Protein AF-A0A950EW42-F1 (afdb_monomer)

Secondary structure (DSSP, 8-state):
-HHHHHH-HHHHHHHHHH-S------S-HHHHHHHHHHTTTS-HHHHHHHHHHHHHHH-SS--HHHHHHHHHHHHH-

Mean predicted aligned error: 3.44 Å

Structure (mmCIF, N/CA/C/O backbone):
data_AF-A0A950EW42-F1
#
_entry.id   AF-A0A950EW42-F1
#
loop_
_atom_site.group_PDB
_atom_site.id
_atom_site.type_symbol
_atom_site.label_atom_id
_atom_site.label_alt_id
_atom_site.label_comp_id
_atom_site.label_asym_id
_atom_site.label_entity_id
_atom_site.label_seq_id
_atom_site.pdbx_PDB_ins_code
_atom_site.Cartn_x
_atom_site.Cartn_y
_atom_site.Cartn_z
_atom_site.occupancy
_atom_site.B_iso_or_equiv
_atom_site.auth_seq_id
_atom_site.auth_comp_id
_atom_site.auth_asym_id
_atom_site.auth_atom_id
_atom_site.pdbx_PDB_model_num
ATOM 1 N N . MET A 1 1 ? 8.950 5.177 -21.099 1.00 89.19 1 MET A N 1
ATOM 2 C CA . MET A 1 1 ? 9.924 4.134 -21.511 1.00 89.19 1 MET A CA 1
ATOM 3 C C . MET A 1 1 ? 10.995 4.617 -22.491 1.00 89.19 1 MET A C 1
ATOM 5 O O . MET A 1 1 ? 12.156 4.323 -22.247 1.00 89.19 1 MET A O 1
ATOM 9 N N . ARG A 1 2 ? 10.670 5.375 -23.558 1.00 92.62 2 ARG A N 1
ATOM 10 C CA . ARG A 1 2 ? 11.664 5.822 -24.569 1.00 92.62 2 ARG A CA 1
ATOM 11 C C . ARG A 1 2 ? 12.904 6.512 -23.986 1.00 92.62 2 ARG A C 1
ATOM 13 O O . ARG A 1 2 ? 14.016 6.175 -24.374 1.00 92.62 2 ARG A O 1
ATOM 20 N N . HIS A 1 3 ? 12.709 7.446 -23.051 1.00 96.31 3 HIS A N 1
ATOM 21 C CA . HIS A 1 3 ? 13.813 8.160 -22.405 1.00 96.31 3 HIS A CA 1
ATOM 22 C C . HIS A 1 3 ? 14.774 7.198 -21.685 1.00 96.31 3 HIS A C 1
ATOM 24 O O . HIS A 1 3 ? 15.957 7.204 -21.998 1.00 96.31 3 HIS A O 1
ATOM 30 N N . LEU A 1 4 ? 14.249 6.322 -20.816 1.00 96.00 4 LEU A N 1
ATOM 31 C CA . LEU A 1 4 ? 15.035 5.350 -20.041 1.00 96.00 4 LEU A CA 1
ATOM 32 C C . LEU A 1 4 ? 15.850 4.412 -20.939 1.00 96.00 4 LEU A C 1
ATOM 34 O O . LEU A 1 4 ? 17.051 4.277 -20.752 1.00 96.00 4 LEU A O 1
ATOM 38 N N . CYS A 1 5 ? 15.223 3.835 -21.970 1.00 95.69 5 CYS A N 1
ATOM 39 C CA . CYS A 1 5 ? 15.935 2.970 -22.911 1.00 95.69 5 CYS A CA 1
ATOM 40 C C . CYS A 1 5 ? 17.073 3.707 -23.627 1.00 95.69 5 CYS A C 1
ATOM 42 O O . CYS A 1 5 ? 18.092 3.092 -23.924 1.00 95.69 5 CYS A O 1
ATOM 44 N N . ARG A 1 6 ? 16.895 4.998 -23.943 1.00 97.25 6 ARG A N 1
ATOM 45 C CA . ARG A 1 6 ? 17.899 5.807 -24.645 1.00 97.25 6 ARG A CA 1
ATOM 46 C C . ARG A 1 6 ? 19.119 6.096 -23.771 1.00 97.25 6 ARG A C 1
ATOM 48 O O . ARG A 1 6 ? 20.221 6.012 -24.295 1.00 97.25 6 ARG A O 1
ATOM 55 N N . VAL A 1 7 ? 18.915 6.442 -22.500 1.00 98.12 7 VAL A N 1
ATOM 56 C CA . VAL A 1 7 ? 19.992 6.901 -21.604 1.00 98.12 7 VAL A CA 1
ATOM 57 C C . VAL A 1 7 ? 20.735 5.766 -20.896 1.00 98.12 7 VAL A C 1
ATOM 59 O O . VAL A 1 7 ? 21.860 5.983 -20.470 1.00 98.12 7 VAL A O 1
ATOM 62 N N . ASP A 1 8 ? 20.146 4.566 -20.803 1.00 98.00 8 ASP A N 1
ATOM 63 C CA . ASP A 1 8 ? 20.746 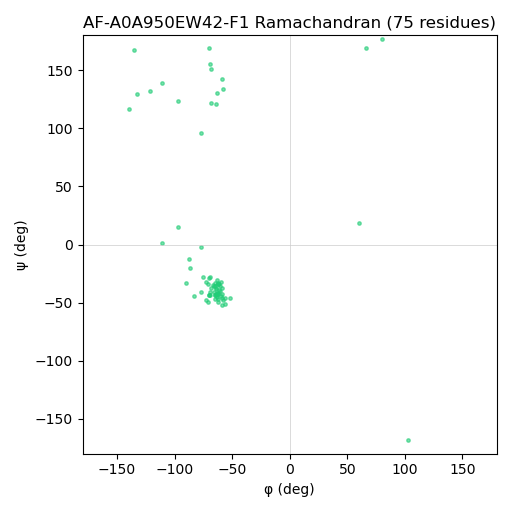3.433 -20.090 1.00 98.00 8 ASP A CA 1
ATOM 64 C C . ASP A 1 8 ? 20.533 2.092 -20.845 1.00 98.00 8 ASP A C 1
ATOM 66 O O . ASP A 1 8 ? 19.389 1.641 -21.032 1.00 98.00 8 ASP A O 1
ATOM 70 N N . PRO A 1 9 ? 21.613 1.424 -21.306 1.00 97.12 9 PRO A N 1
ATOM 71 C CA . PRO A 1 9 ? 21.526 0.143 -22.006 1.00 97.12 9 PRO A CA 1
ATOM 72 C C . PRO A 1 9 ? 21.109 -1.032 -21.104 1.00 97.12 9 PRO A C 1
ATOM 74 O O . PRO A 1 9 ? 20.450 -1.954 -21.595 1.00 97.12 9 PRO A O 1
ATOM 77 N N . HIS A 1 10 ? 21.416 -1.004 -19.805 1.00 97.75 10 HIS A N 1
ATOM 78 C CA . HIS A 1 10 ? 20.970 -2.022 -18.852 1.00 97.75 10 HIS A CA 1
ATOM 79 C C . HIS A 1 10 ? 19.462 -1.911 -18.609 1.00 97.75 10 HIS A C 1
ATOM 81 O O . HIS A 1 10 ? 18.754 -2.920 -18.690 1.00 97.75 10 HIS A O 1
ATOM 87 N N . LEU A 1 11 ? 18.931 -0.694 -18.433 1.00 96.50 11 LEU A N 1
ATOM 88 C CA . LEU A 1 11 ? 17.479 -0.483 -18.360 1.00 96.50 11 LEU A CA 1
ATOM 89 C C . LEU A 1 11 ? 16.781 -0.904 -19.656 1.00 96.50 11 LEU A C 1
ATOM 91 O O . LEU A 1 11 ? 15.719 -1.523 -19.607 1.00 96.50 11 LEU A O 1
ATOM 95 N N . ARG A 1 12 ? 17.377 -0.641 -20.826 1.00 97.00 12 ARG A N 1
ATOM 96 C CA . ARG A 1 12 ? 16.841 -1.116 -22.112 1.00 97.00 12 ARG A CA 1
ATOM 97 C C . ARG A 1 12 ? 16.732 -2.640 -22.161 1.00 97.00 12 ARG A C 1
ATOM 99 O O . ARG A 1 12 ? 15.705 -3.151 -22.609 1.00 97.00 12 ARG A O 1
ATOM 106 N N . ALA A 1 13 ? 17.772 -3.356 -21.734 1.00 97.38 13 ALA A N 1
ATOM 107 C CA . ALA A 1 13 ? 17.772 -4.817 -21.701 1.00 97.38 13 ALA A CA 1
ATOM 108 C C . ALA A 1 13 ? 16.699 -5.356 -20.739 1.00 97.38 13 ALA A C 1
ATOM 110 O O . ALA A 1 13 ? 15.936 -6.249 -21.111 1.00 97.38 13 ALA A O 1
ATOM 111 N N . LEU A 1 14 ? 16.572 -4.758 -19.549 1.00 96.62 14 LEU A N 1
ATOM 112 C CA . LEU A 1 14 ? 15.540 -5.117 -18.573 1.00 96.62 14 LEU A CA 1
ATOM 113 C C . LEU A 1 14 ? 14.126 -4.881 -19.109 1.00 96.62 14 LEU A C 1
ATOM 115 O O . LEU A 1 14 ? 13.295 -5.779 -19.029 1.00 96.62 14 LEU A O 1
ATOM 119 N N . ILE A 1 15 ? 13.857 -3.720 -19.710 1.00 96.19 15 ILE A N 1
ATOM 120 C CA . ILE A 1 15 ? 12.542 -3.388 -20.279 1.00 96.19 15 ILE A CA 1
ATOM 121 C C . ILE A 1 15 ? 12.191 -4.324 -21.442 1.00 96.19 15 ILE A C 1
ATOM 123 O O . ILE A 1 15 ? 11.043 -4.736 -21.558 1.00 96.19 15 ILE A O 1
ATOM 127 N N . LYS A 1 16 ? 13.160 -4.709 -22.286 1.00 96.00 16 LYS A N 1
ATOM 128 C CA . LYS A 1 16 ? 12.928 -5.708 -23.344 1.00 96.00 16 LYS A CA 1
ATOM 129 C C . LYS A 1 16 ? 12.584 -7.089 -22.781 1.00 96.00 16 LYS A C 1
ATOM 131 O O . LYS A 1 16 ? 11.763 -7.779 -23.370 1.00 96.00 16 LYS A O 1
ATOM 136 N N . ARG A 1 17 ? 13.211 -7.484 -21.668 1.00 97.50 17 ARG A N 1
ATOM 137 C CA . ARG A 1 17 ? 12.989 -8.790 -21.028 1.00 97.50 17 ARG A CA 1
ATOM 138 C C . ARG A 1 17 ? 11.683 -8.850 -20.232 1.00 97.50 17 ARG A C 1
ATOM 140 O O . ARG A 1 17 ? 11.022 -9.877 -20.253 1.00 97.50 17 ARG A O 1
ATOM 147 N N . ILE A 1 18 ? 11.346 -7.785 -19.505 1.00 96.44 18 ILE A N 1
ATOM 148 C CA . ILE A 1 18 ? 10.193 -7.733 -18.586 1.00 96.44 18 ILE A CA 1
ATOM 149 C C . ILE A 1 18 ? 8.926 -7.240 -19.301 1.00 96.44 18 ILE A C 1
ATOM 151 O O . ILE A 1 18 ? 7.828 -7.674 -18.971 1.00 96.44 18 ILE A O 1
ATOM 155 N N . GLY A 1 19 ? 9.069 -6.348 -20.284 1.00 94.00 19 GLY A N 1
ATOM 156 C CA . GLY A 1 19 ? 7.959 -5.724 -20.999 1.00 94.00 19 GLY A CA 1
ATOM 157 C C . GLY A 1 19 ? 7.662 -4.289 -20.551 1.00 94.00 19 GLY A C 1
ATOM 158 O O . GLY A 1 19 ? 8.450 -3.621 -19.875 1.00 94.00 19 GLY A O 1
ATOM 159 N N . SER A 1 20 ? 6.517 -3.771 -20.995 1.00 90.38 20 SER A N 1
ATOM 160 C CA . SER A 1 20 ? 6.078 -2.402 -20.709 1.00 90.38 20 SER A CA 1
ATOM 161 C C . SER A 1 20 ? 5.714 -2.190 -19.238 1.00 90.38 20 SER A C 1
ATOM 163 O O . SER A 1 20 ? 5.226 -3.089 -18.564 1.00 90.38 20 SER A O 1
ATOM 165 N N . CYS A 1 21 ? 5.884 -0.957 -18.757 1.00 93.19 21 CYS A N 1
ATOM 166 C CA . CYS A 1 21 ? 5.479 -0.569 -17.410 1.00 93.19 21 CYS A CA 1
ATOM 167 C C . CYS A 1 21 ? 3.947 -0.572 -17.291 1.00 93.19 21 CYS A C 1
ATOM 169 O O . CYS A 1 21 ? 3.285 0.152 -18.031 1.00 93.19 21 CYS A O 1
ATOM 171 N N . GLY A 1 22 ? 3.414 -1.360 -16.355 1.00 92.50 22 GLY A N 1
ATOM 172 C CA . GLY A 1 22 ? 1.979 -1.462 -16.062 1.00 92.50 22 GLY A CA 1
ATOM 173 C C . GLY A 1 22 ? 1.504 -0.602 -14.887 1.00 92.50 22 GLY A C 1
ATOM 174 O O . GLY A 1 22 ? 0.426 -0.850 -14.361 1.00 92.50 22 GLY A O 1
ATOM 175 N N . LEU A 1 23 ? 2.302 0.369 -14.422 1.00 93.38 23 LEU A N 1
ATOM 176 C CA . LEU A 1 23 ? 1.897 1.262 -13.331 1.00 93.38 23 LEU A CA 1
ATOM 177 C C . LEU A 1 23 ? 0.698 2.117 -13.758 1.00 93.38 23 LEU A C 1
ATOM 179 O O . LEU A 1 23 ? 0.790 2.903 -14.701 1.00 93.38 23 LEU A O 1
ATOM 183 N N . THR A 1 24 ? -0.403 2.002 -13.019 1.00 94.69 24 THR A N 1
ATOM 184 C CA . THR A 1 24 ? -1.620 2.795 -13.214 1.00 94.69 24 THR A CA 1
ATOM 185 C C . THR A 1 24 ? -1.828 3.766 -12.049 1.00 94.69 24 THR A C 1
ATOM 187 O O . THR A 1 24 ? -1.643 3.371 -10.892 1.00 94.69 24 THR A O 1
ATOM 190 N N . PRO A 1 25 ? -2.252 5.018 -12.302 1.00 93.06 25 PRO A N 1
ATOM 191 C CA . PRO A 1 25 ? -2.636 5.939 -11.237 1.00 93.06 25 PRO A CA 1
ATOM 192 C C . PRO A 1 25 ? -3.784 5.381 -10.391 1.00 93.06 25 PRO A C 1
ATOM 194 O O . PRO A 1 25 ? -4.716 4.775 -10.918 1.00 93.06 25 PRO A O 1
ATOM 197 N N . ARG A 1 26 ? -3.735 5.620 -9.078 1.00 93.69 26 ARG A N 1
ATOM 198 C CA . ARG A 1 26 ? -4.834 5.293 -8.161 1.00 93.69 26 ARG A CA 1
ATOM 199 C C . ARG A 1 26 ? -5.691 6.545 -7.933 1.00 93.69 26 ARG A C 1
ATOM 201 O O . ARG A 1 26 ? -5.129 7.562 -7.525 1.00 93.69 26 ARG A O 1
ATOM 208 N N . PRO A 1 27 ? -7.013 6.504 -8.194 1.00 94.00 27 PRO A N 1
ATOM 209 C CA . PRO A 1 27 ? -7.876 7.678 -8.049 1.00 94.00 27 PRO A CA 1
ATOM 210 C C . PRO A 1 27 ? -8.146 8.039 -6.580 1.00 94.00 27 PRO A C 1
ATOM 212 O O . PRO A 1 27 ? -8.263 9.218 -6.253 1.00 94.00 27 PRO A O 1
ATOM 215 N N . ASP A 1 28 ? -8.198 7.044 -5.688 1.00 95.69 28 ASP A N 1
ATOM 216 C CA . ASP A 1 28 ? -8.387 7.256 -4.252 1.00 95.69 28 ASP A CA 1
ATOM 217 C C . ASP A 1 28 ? -7.085 7.732 -3.593 1.00 95.69 28 ASP A C 1
ATOM 219 O O . ASP A 1 28 ? -6.204 6.941 -3.240 1.00 95.69 28 ASP A O 1
ATOM 223 N N . ARG A 1 29 ? -6.955 9.052 -3.440 1.00 96.12 29 ARG A N 1
ATOM 224 C CA . ARG A 1 29 ? -5.768 9.691 -2.858 1.00 96.12 29 ARG A CA 1
ATOM 225 C C . ARG A 1 29 ? -5.633 9.408 -1.364 1.00 96.12 29 ARG A C 1
ATOM 227 O O . ARG A 1 29 ? -4.519 9.163 -0.906 1.00 96.12 29 ARG A O 1
ATOM 234 N N . PHE A 1 30 ? -6.739 9.427 -0.618 1.00 97.44 30 PHE A N 1
ATOM 235 C CA . PHE A 1 30 ? -6.702 9.225 0.829 1.00 97.44 30 PHE A CA 1
ATOM 236 C C . PHE A 1 30 ? -6.417 7.764 1.170 1.00 97.44 30 PHE A C 1
ATOM 238 O O . PHE A 1 30 ? -5.485 7.489 1.922 1.00 97.44 30 PHE A O 1
ATOM 245 N N . GLY A 1 31 ? -7.118 6.817 0.542 1.00 97.19 31 GLY A N 1
ATOM 246 C CA . GLY A 1 31 ? -6.818 5.399 0.717 1.00 97.19 31 GLY A CA 1
ATOM 247 C C . GLY A 1 31 ? -5.407 5.040 0.248 1.00 97.19 31 GLY A C 1
ATOM 248 O O . GLY A 1 31 ? -4.729 4.241 0.894 1.00 97.19 31 GLY A O 1
ATOM 249 N N . THR A 1 32 ? -4.898 5.694 -0.806 1.00 97.12 32 THR A N 1
ATOM 250 C CA . THR A 1 32 ? -3.491 5.547 -1.217 1.00 97.12 32 THR A CA 1
ATOM 251 C C . THR A 1 32 ? -2.525 6.031 -0.136 1.00 97.12 32 THR A C 1
ATOM 253 O O . THR A 1 32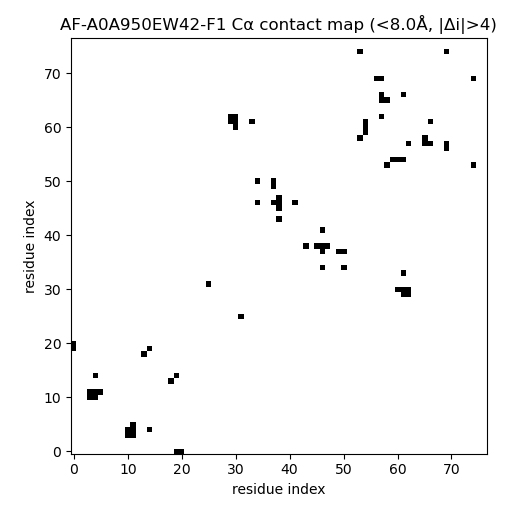 ? -1.531 5.349 0.116 1.00 97.12 32 THR A O 1
ATOM 256 N N . LEU A 1 33 ? -2.797 7.165 0.516 1.00 98.00 33 LEU A N 1
ATOM 257 C CA . LEU A 1 33 ? -1.981 7.661 1.626 1.00 98.00 33 LEU A CA 1
ATOM 258 C C . LEU A 1 33 ? -1.992 6.685 2.810 1.00 98.00 33 LEU A C 1
ATOM 260 O O . LEU A 1 33 ? -0.919 6.295 3.269 1.00 98.00 33 LEU A O 1
ATOM 264 N N . VAL A 1 34 ? -3.171 6.228 3.246 1.00 97.75 34 VAL A N 1
ATOM 265 C CA . VAL A 1 34 ? -3.308 5.242 4.335 1.00 97.75 34 VAL A CA 1
ATOM 266 C C . VAL A 1 34 ? -2.512 3.977 4.016 1.00 97.75 34 VAL A C 1
ATOM 268 O O . VAL A 1 34 ? -1.656 3.570 4.798 1.00 97.75 34 VAL A O 1
ATOM 271 N N . ASN A 1 35 ? -2.701 3.405 2.825 1.00 96.88 35 ASN A N 1
ATOM 272 C CA . ASN A 1 35 ? -1.969 2.213 2.405 1.00 96.88 35 ASN A CA 1
ATOM 273 C C . ASN A 1 35 ? -0.451 2.458 2.297 1.00 96.88 35 ASN A C 1
ATOM 275 O O . ASN A 1 35 ? 0.332 1.536 2.509 1.00 96.88 35 ASN A O 1
ATOM 279 N N . SER A 1 36 ? -0.017 3.678 1.962 1.00 97.81 36 SER A N 1
ATOM 280 C CA . SER A 1 36 ? 1.412 4.020 1.888 1.00 97.81 36 SER A CA 1
ATOM 281 C C . SER A 1 36 ? 2.058 4.088 3.268 1.00 97.81 36 SER A C 1
ATOM 283 O O . SER A 1 36 ? 3.219 3.718 3.388 1.00 97.81 36 SER A O 1
ATOM 285 N N . ILE A 1 37 ? 1.317 4.525 4.291 1.00 97.88 37 ILE A N 1
ATOM 286 C CA . ILE A 1 37 ? 1.758 4.512 5.694 1.00 97.88 37 ILE A CA 1
ATOM 287 C C . ILE A 1 37 ? 1.796 3.072 6.214 1.00 97.88 37 ILE A C 1
ATOM 289 O O . ILE A 1 37 ? 2.819 2.637 6.730 1.00 97.88 37 ILE A O 1
ATOM 293 N N . VAL A 1 38 ? 0.723 2.304 6.004 1.00 97.38 38 VAL A N 1
ATOM 294 C CA . VAL A 1 38 ? 0.635 0.899 6.441 1.00 97.38 38 VAL A CA 1
ATOM 295 C C . VAL A 1 38 ? 1.748 0.039 5.833 1.00 97.38 38 VAL A C 1
ATOM 297 O O . VAL A 1 38 ? 2.276 -0.835 6.507 1.00 97.38 38 VAL A O 1
ATOM 300 N N . ALA A 1 39 ? 2.128 0.277 4.575 1.00 98.25 39 ALA A N 1
ATOM 301 C CA . ALA A 1 39 ? 3.136 -0.523 3.878 1.00 98.25 39 ALA A CA 1
ATOM 302 C C . ALA A 1 39 ? 4.593 -0.218 4.268 1.00 98.25 39 ALA A C 1
ATOM 304 O O . ALA A 1 39 ? 5.508 -0.855 3.742 1.00 98.25 39 ALA A O 1
ATOM 305 N N . GLN A 1 40 ? 4.838 0.756 5.147 1.00 98.44 40 GLN A N 1
ATOM 306 C CA . GLN A 1 40 ? 6.198 1.110 5.543 1.00 98.44 40 GLN A CA 1
ATOM 307 C C . GLN A 1 40 ? 6.876 -0.064 6.258 1.00 98.44 40 GLN A C 1
ATOM 309 O O . GLN A 1 40 ? 6.324 -0.652 7.180 1.00 98.44 40 GLN A O 1
ATOM 314 N N . GLN A 1 41 ? 8.097 -0.389 5.822 1.00 98.00 41 GLN A N 1
ATOM 315 C CA . GLN A 1 41 ? 8.981 -1.387 6.444 1.00 98.00 41 GLN A CA 1
ATOM 316 C C . GLN A 1 41 ? 8.424 -2.824 6.521 1.00 98.00 41 GLN A C 1
ATOM 318 O O . GLN A 1 41 ? 8.958 -3.646 7.263 1.00 98.00 41 GLN A O 1
ATOM 323 N N . ILE A 1 42 ? 7.404 -3.164 5.724 1.00 97.81 42 ILE A N 1
ATOM 324 C CA . ILE A 1 42 ? 6.810 -4.508 5.684 1.00 97.81 42 ILE A CA 1
ATOM 325 C C . ILE A 1 42 ? 6.573 -4.994 4.248 1.00 97.81 42 ILE A C 1
ATOM 327 O O . ILE A 1 42 ? 6.647 -4.233 3.284 1.00 97.81 42 ILE A O 1
ATOM 331 N N . SER A 1 43 ? 6.292 -6.290 4.086 1.00 98.31 43 SER A N 1
ATOM 332 C CA . SER A 1 43 ? 5.981 -6.862 2.772 1.00 98.31 43 SER A CA 1
ATOM 333 C C . SER A 1 43 ? 4.628 -6.372 2.243 1.00 98.31 43 SER A C 1
ATOM 335 O O . SER A 1 43 ? 3.717 -6.047 3.008 1.00 98.31 43 SER A O 1
ATOM 337 N N . SER A 1 44 ? 4.447 -6.393 0.918 1.00 97.06 44 SER A N 1
ATOM 338 C CA . SER A 1 44 ? 3.165 -6.023 0.297 1.00 97.06 44 SER A CA 1
ATOM 339 C C . SER A 1 44 ? 2.006 -6.909 0.763 1.00 97.06 44 SER A C 1
ATOM 341 O O . SER A 1 44 ? 0.883 -6.428 0.890 1.00 97.06 44 SER A O 1
ATOM 343 N N . GLN A 1 45 ? 2.273 -8.185 1.055 1.00 98.25 45 GLN A N 1
ATOM 344 C CA . GLN A 1 45 ? 1.269 -9.113 1.576 1.00 98.25 45 GLN A CA 1
ATOM 345 C C . GLN A 1 45 ? 0.858 -8.757 3.011 1.00 98.25 45 GLN A C 1
ATOM 347 O O . GLN A 1 45 ? -0.333 -8.752 3.318 1.00 98.25 45 GLN A O 1
ATOM 352 N N . ALA A 1 46 ? 1.822 -8.418 3.873 1.00 98.25 46 ALA A N 1
ATOM 353 C CA . ALA A 1 46 ? 1.539 -7.982 5.238 1.00 98.25 46 ALA A CA 1
ATOM 354 C C . ALA A 1 46 ? 0.738 -6.671 5.244 1.00 98.25 46 ALA A C 1
ATOM 356 O O . ALA A 1 46 ? -0.281 -6.576 5.926 1.00 98.25 46 ALA A O 1
ATOM 357 N N . ALA A 1 47 ? 1.136 -5.701 4.416 1.00 98.38 47 ALA A N 1
ATOM 358 C CA . ALA A 1 47 ? 0.420 -4.438 4.265 1.00 98.38 47 ALA A CA 1
ATOM 359 C C . ALA A 1 47 ? -1.026 -4.644 3.793 1.00 98.38 47 ALA A C 1
ATOM 361 O O . ALA A 1 47 ? -1.947 -4.061 4.360 1.00 98.38 47 ALA A O 1
ATOM 362 N N . ALA A 1 48 ? -1.240 -5.516 2.801 1.00 98.06 48 ALA A N 1
ATOM 363 C CA . ALA A 1 48 ? -2.575 -5.847 2.314 1.00 98.06 48 ALA A CA 1
ATOM 364 C C . ALA A 1 48 ? -3.445 -6.492 3.406 1.00 98.06 48 ALA A 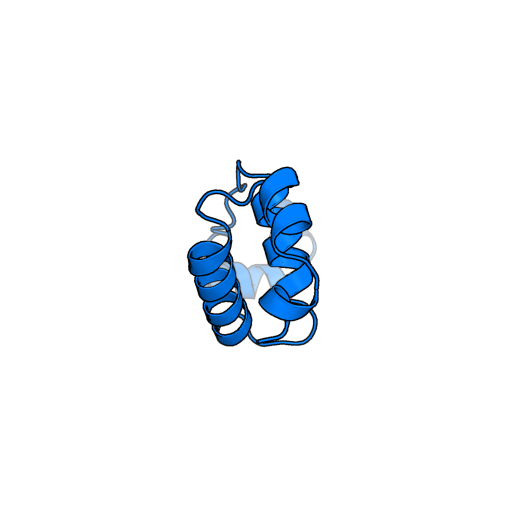C 1
ATOM 366 O O . ALA A 1 48 ? -4.610 -6.127 3.551 1.00 98.06 48 ALA A O 1
ATOM 367 N N . ALA A 1 49 ? -2.878 -7.405 4.202 1.00 98.38 49 ALA A N 1
ATOM 368 C CA . ALA A 1 49 ? -3.590 -8.045 5.306 1.00 98.38 49 ALA A CA 1
ATOM 369 C C . ALA A 1 49 ? -3.992 -7.041 6.401 1.00 98.38 49 ALA A C 1
ATOM 371 O O . ALA A 1 49 ? -5.125 -7.080 6.877 1.00 98.38 49 ALA A O 1
ATOM 372 N N . ILE A 1 50 ? -3.099 -6.118 6.773 1.00 97.81 50 ILE A N 1
ATOM 373 C CA . ILE A 1 50 ? -3.403 -5.052 7.741 1.00 97.81 50 ILE A CA 1
ATOM 374 C C . ILE A 1 50 ? -4.468 -4.109 7.176 1.00 97.81 50 ILE A C 1
ATOM 376 O O . ILE A 1 50 ? -5.454 -3.817 7.849 1.00 97.81 50 ILE A O 1
ATOM 380 N N . ASN A 1 51 ? -4.322 -3.675 5.922 1.00 97.50 51 ASN A N 1
ATOM 381 C CA . ASN A 1 51 ? -5.272 -2.766 5.290 1.00 97.50 51 ASN A CA 1
ATOM 382 C C . ASN A 1 51 ? -6.678 -3.387 5.171 1.00 97.50 51 ASN A C 1
ATOM 384 O O . ASN A 1 51 ? -7.673 -2.688 5.345 1.00 97.50 51 ASN A O 1
ATOM 388 N N . LEU A 1 52 ? -6.774 -4.704 4.950 1.00 97.94 52 LEU A N 1
ATOM 389 C CA . LEU A 1 52 ? -8.044 -5.434 4.967 1.00 97.94 52 LEU A CA 1
ATOM 390 C C . LEU A 1 52 ? -8.714 -5.401 6.350 1.00 97.94 52 LEU A C 1
ATOM 392 O O . LEU A 1 52 ? -9.922 -5.195 6.436 1.00 97.94 52 LEU A O 1
ATOM 396 N N . ARG A 1 53 ? -7.946 -5.557 7.437 1.00 97.62 53 ARG A N 1
ATOM 397 C CA . ARG A 1 53 ? -8.476 -5.435 8.808 1.00 97.62 53 ARG A CA 1
ATOM 398 C C . ARG A 1 53 ? -8.936 -4.013 9.107 1.00 97.62 53 ARG A C 1
ATOM 400 O O . ARG A 1 53 ? -10.014 -3.833 9.663 1.00 97.62 53 ARG A O 1
ATOM 407 N N . LEU A 1 54 ? -8.179 -3.005 8.669 1.00 97.38 54 LEU A N 1
ATOM 408 C CA . LEU A 1 54 ? -8.606 -1.610 8.785 1.00 97.38 54 LEU A CA 1
ATOM 409 C C . LEU A 1 54 ? -9.913 -1.352 8.030 1.00 97.38 54 LEU A C 1
ATOM 411 O O . LEU A 1 54 ? -10.785 -0.677 8.564 1.00 97.38 54 LEU A O 1
ATOM 415 N N . HIS A 1 55 ? -10.098 -1.932 6.841 1.00 97.75 55 HIS A N 1
ATOM 416 C CA . HIS A 1 55 ? -11.379 -1.863 6.134 1.00 97.75 55 HIS A CA 1
ATOM 417 C C . HIS A 1 55 ? -12.510 -2.588 6.871 1.00 97.75 55 HIS A C 1
ATOM 419 O O . HIS A 1 55 ? -13.639 -2.107 6.867 1.00 97.75 55 HIS A O 1
ATOM 425 N N . A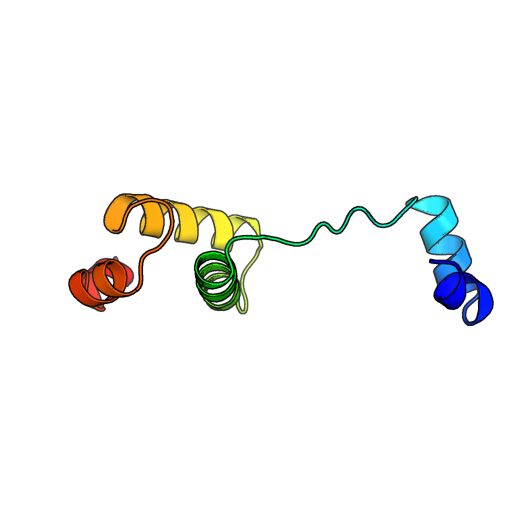LA A 1 56 ? -12.231 -3.708 7.538 1.00 97.38 56 ALA A N 1
ATOM 426 C CA . ALA A 1 56 ? -13.232 -4.401 8.347 1.00 97.38 56 ALA A CA 1
ATOM 427 C C . ALA A 1 56 ? -13.692 -3.567 9.562 1.00 97.38 56 ALA A C 1
ATOM 429 O O . ALA A 1 56 ? -14.858 -3.633 9.939 1.00 97.38 56 ALA A O 1
ATOM 430 N N . LEU A 1 57 ? -12.802 -2.757 10.147 1.00 96.50 57 LEU A N 1
ATOM 431 C CA . LEU A 1 57 ? -13.109 -1.877 11.285 1.00 96.50 57 LEU A CA 1
ATOM 432 C C . LEU A 1 57 ? -13.738 -0.537 10.858 1.00 96.50 57 LEU A C 1
ATOM 434 O O . LEU A 1 57 ? -14.685 -0.041 11.476 1.00 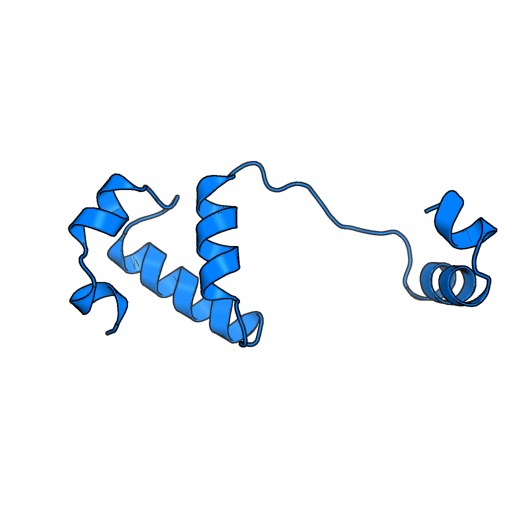96.50 57 LEU A O 1
ATOM 438 N N . GLY A 1 58 ? -13.177 0.072 9.813 1.00 95.62 58 GLY A N 1
ATOM 439 C CA . GLY A 1 58 ? -13.437 1.451 9.396 1.00 95.62 58 GLY A CA 1
ATOM 440 C C . GLY A 1 58 ? -14.192 1.603 8.076 1.00 95.62 58 GLY A C 1
ATOM 441 O O . GLY A 1 58 ? -14.440 2.726 7.649 1.00 95.62 58 GLY A O 1
ATOM 442 N N . GLY A 1 59 ? -14.567 0.502 7.428 1.00 96.25 59 GLY A N 1
ATOM 443 C CA . GLY A 1 59 ? -15.264 0.503 6.146 1.00 96.25 59 GLY A CA 1
ATOM 444 C C . GLY A 1 59 ? -14.356 0.718 4.931 1.00 96.25 59 GLY A C 1
ATOM 445 O O . GLY A 1 59 ? -13.140 0.912 5.023 1.00 96.25 59 GLY A O 1
ATOM 446 N N . GLN A 1 60 ? -14.975 0.660 3.751 1.00 95.50 60 GLN A N 1
ATOM 447 C CA . GLN A 1 60 ? -14.324 0.875 2.463 1.00 95.50 60 GLN A CA 1
ATOM 448 C C . GLN A 1 60 ? -15.172 1.841 1.611 1.00 95.50 60 GLN A C 1
ATOM 450 O O . GLN A 1 60 ? -16.367 1.590 1.446 1.00 95.50 60 GLN A O 1
ATOM 455 N N . PRO A 1 61 ? -14.589 2.916 1.039 1.00 95.81 61 PRO A N 1
ATOM 456 C CA . PRO A 1 61 ? -13.183 3.329 1.139 1.00 95.81 61 PRO A CA 1
ATOM 457 C C . PRO A 1 61 ? -12.820 3.850 2.538 1.00 95.81 61 PRO A C 1
ATOM 459 O O . PRO A 1 61 ? -13.698 4.102 3.359 1.00 95.81 61 PRO A O 1
ATOM 462 N N . HIS A 1 62 ? -11.521 4.033 2.798 1.00 97.56 62 HIS A N 1
ATOM 463 C CA . HIS A 1 62 ? -11.066 4.693 4.025 1.00 97.56 62 HIS A CA 1
ATOM 464 C C . HIS A 1 6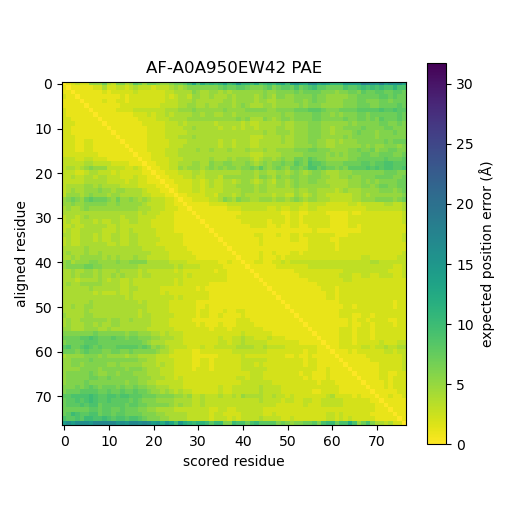2 ? -11.657 6.101 4.118 1.00 97.56 62 HIS A C 1
ATOM 466 O O . HIS A 1 62 ? -11.599 6.863 3.153 1.00 97.56 62 HIS A O 1
ATOM 472 N N . GLN A 1 63 ? -12.177 6.464 5.290 1.00 96.81 63 GLN A N 1
ATOM 473 C CA . GLN A 1 63 ? -12.682 7.809 5.566 1.00 96.81 63 GLN A CA 1
ATOM 474 C C . GLN A 1 63 ? -11.929 8.420 6.755 1.00 96.81 63 GLN A C 1
ATOM 476 O O . GLN A 1 63 ? -11.814 7.756 7.788 1.00 96.81 63 GLN A O 1
ATOM 481 N N . PRO A 1 64 ? -11.445 9.675 6.662 1.00 97.12 64 PRO A N 1
ATOM 482 C CA . PRO A 1 64 ? -10.692 10.306 7.747 1.00 97.12 64 PRO A CA 1
ATOM 483 C C . PRO A 1 64 ? -11.456 10.336 9.074 1.00 97.12 64 PRO A C 1
ATOM 485 O O . PRO A 1 64 ? -10.909 9.952 10.103 1.00 97.12 64 PRO A O 1
ATOM 488 N N . ALA A 1 65 ? -12.735 10.730 9.038 1.00 97.38 65 ALA A N 1
ATOM 489 C CA . ALA A 1 65 ? -13.589 10.785 10.224 1.00 97.38 65 ALA A CA 1
ATOM 490 C C . ALA A 1 65 ? -13.712 9.409 10.891 1.00 97.38 65 ALA A C 1
ATOM 492 O O . ALA A 1 65 ? -13.555 9.288 12.102 1.00 97.38 65 ALA A O 1
ATOM 493 N N . ARG A 1 66 ? -13.880 8.352 10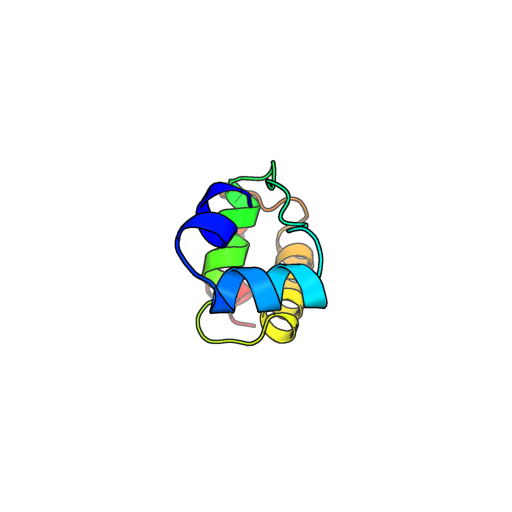.089 1.00 97.19 66 ARG A N 1
ATOM 494 C CA . ARG A 1 66 ? -14.033 7.003 10.620 1.00 97.19 66 ARG A CA 1
ATOM 495 C C . ARG A 1 66 ? -12.752 6.466 11.259 1.00 97.19 66 ARG A C 1
ATOM 497 O O . ARG A 1 66 ? -12.823 5.810 12.290 1.00 97.19 66 ARG A O 1
ATOM 504 N N . LEU A 1 67 ? -11.583 6.767 10.690 1.00 95.38 67 LEU A N 1
ATOM 505 C CA . LEU A 1 67 ? -10.297 6.400 11.295 1.00 95.38 67 LEU A CA 1
ATOM 506 C C . LEU A 1 67 ? -10.048 7.132 12.621 1.00 95.38 67 LEU A C 1
ATOM 508 O O . LEU A 1 67 ? -9.498 6.535 13.542 1.00 95.38 67 LEU A O 1
ATOM 512 N N . LEU A 1 68 ? -10.478 8.393 12.733 1.00 96.44 68 LEU A N 1
ATOM 513 C CA . LEU A 1 68 ? -10.423 9.137 13.995 1.00 96.44 68 LEU A CA 1
ATOM 514 C C . LEU A 1 68 ? -11.336 8.511 15.059 1.00 96.44 68 LEU A C 1
ATOM 516 O O . LEU A 1 68 ? -10.911 8.347 16.198 1.00 96.44 68 LEU A O 1
ATOM 520 N N . GLU A 1 69 ? -12.558 8.119 14.685 1.00 97.50 69 GLU A N 1
ATOM 521 C CA . GLU A 1 69 ? -13.528 7.481 15.590 1.00 97.50 69 GLU A CA 1
ATOM 522 C C . GLU A 1 69 ? -13.059 6.131 16.147 1.00 97.50 69 GLU A C 1
ATOM 524 O O . GLU A 1 69 ? -13.394 5.798 17.282 1.00 97.50 69 GLU A O 1
ATOM 529 N N . LEU A 1 70 ? -12.299 5.346 15.372 1.00 96.31 70 LEU A N 1
ATOM 530 C CA . LEU A 1 70 ? -11.770 4.056 15.836 1.0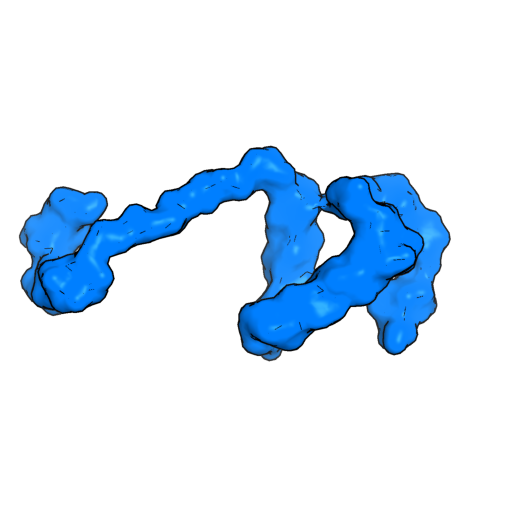0 96.31 70 LEU A CA 1
ATOM 531 C C . LEU A 1 70 ? -10.816 4.212 17.030 1.00 96.31 70 LEU A C 1
ATOM 533 O O . LEU A 1 70 ? -10.761 3.337 17.895 1.00 96.31 70 LEU A O 1
ATOM 537 N N . GLY A 1 71 ? -10.065 5.316 17.075 1.00 95.69 71 GLY A N 1
ATOM 538 C CA . GLY A 1 71 ? -9.010 5.532 18.058 1.00 95.69 71 GLY A CA 1
ATOM 539 C C . GLY A 1 71 ? -7.827 4.565 17.908 1.00 95.69 71 GLY A C 1
ATOM 540 O O . GLY A 1 71 ? -7.857 3.576 17.173 1.00 95.69 71 GLY A O 1
ATOM 541 N N . GLU A 1 72 ? -6.737 4.846 18.623 1.00 95.75 72 GLU A N 1
ATOM 542 C CA . GLU A 1 72 ? -5.494 4.081 18.461 1.00 95.75 72 GLU A CA 1
ATOM 543 C C . GLU 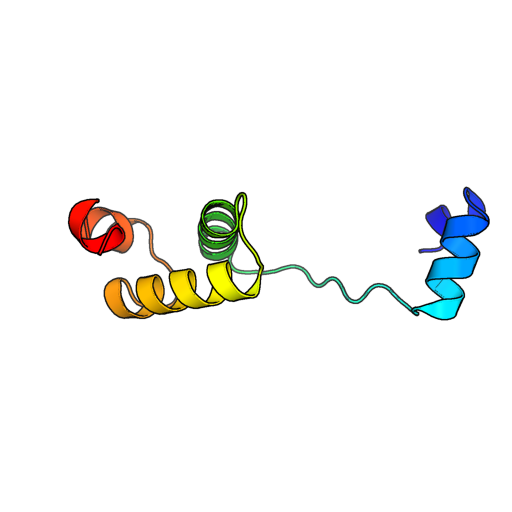A 1 72 ? -5.608 2.626 18.929 1.00 95.75 72 GLU A C 1
ATOM 545 O O . GLU A 1 72 ? -4.998 1.738 18.338 1.00 95.75 72 GLU A O 1
ATOM 550 N N . GLN A 1 73 ? -6.384 2.371 19.987 1.00 96.00 73 GLN A N 1
ATOM 551 C CA . GLN A 1 73 ? -6.479 1.039 20.582 1.00 96.00 73 GLN A CA 1
ATOM 552 C C . GLN A 1 73 ? -7.101 0.027 19.614 1.00 96.00 73 GLN A C 1
ATOM 554 O O . GLN A 1 73 ? -6.576 -1.074 19.479 1.00 96.00 73 GLN A O 1
ATOM 559 N N . ALA A 1 74 ? -8.171 0.409 18.908 1.00 94.62 74 ALA A N 1
ATOM 560 C CA . ALA A 1 74 ? -8.812 -0.457 17.919 1.00 94.62 74 ALA A CA 1
ATOM 561 C C . ALA A 1 74 ? -7.932 -0.681 16.678 1.00 94.62 74 ALA A C 1
ATOM 563 O O . ALA A 1 74 ? -8.035 -1.710 16.023 1.00 94.62 74 ALA A O 1
ATOM 564 N N . ILE A 1 75 ? -7.055 0.271 16.345 1.00 94.81 75 ILE A N 1
ATOM 565 C CA . ILE A 1 75 ? -6.125 0.147 15.213 1.00 94.81 75 ILE A CA 1
ATOM 566 C C . ILE A 1 75 ? -4.956 -0.802 15.537 1.00 94.81 75 ILE A C 1
ATOM 568 O O . ILE A 1 75 ? -4.399 -1.414 14.627 1.00 94.81 75 ILE A O 1
ATOM 572 N N . ARG A 1 76 ? -4.566 -0.927 16.814 1.00 94.50 76 ARG A N 1
ATOM 573 C CA . ARG A 1 76 ? -3.426 -1.756 17.252 1.00 94.50 76 ARG A CA 1
ATOM 574 C C . ARG A 1 76 ? -3.768 -3.225 17.538 1.00 94.50 76 ARG A C 1
ATOM 576 O O . ARG A 1 76 ? -2.833 -4.006 17.708 1.00 94.50 76 ARG A O 1
ATOM 583 N N . SER A 1 77 ? -5.050 -3.586 17.629 1.00 82.88 77 SER A N 1
ATOM 584 C CA . SER A 1 77 ? -5.529 -4.960 17.872 1.00 82.88 77 SER A CA 1
ATOM 585 C C . SER A 1 77 ? -5.546 -5.810 16.604 1.00 82.88 77 SER A C 1
ATOM 587 O O . SER A 1 77 ? -5.081 -6.968 16.660 1.00 82.88 77 SER A O 1
#

Nearest PDB structures (foldseek):
  2h56-assembly2_B  TM=7.279E-01  e=9.175E-03  Halalkalibacterium halodurans
  8a5g-assembly1_A  TM=6.976E-01  e=6.361E+00  Deinococcus radiodurans R1 = ATCC 13939 = DSM 20539
  8bqs-assembly1_CL  TM=2.591E-01  e=9.244E+00  Tetrahymena thermophila SB210

Foldseek 3Di:
DVVQVVPDVVSVVVCVVVDDDPDDDDPPPPLVVVLVVLPPPDDPVNSVVLSVLVCVQQNPPHDPVSVVVCDDVNSVD

pLDDT: mean 96.21, std 2.38, range [82.88, 98.44]

Solvent-accessible surface area (backbone atoms only — not comparable to full-atom values): 4756 Å² total; per-residue (Å²): 109,72,66,55,40,72,79,31,70,66,55,31,52,48,39,71,74,77,46,81,88,81,86,71,89,73,89,57,59,64,45,47,48,53,53,56,60,60,35,58,99,55,52,74,68,58,25,51,55,52,52,51,51,49,31,74,76,43,39,83,73,67,42,74,69,43,56,60,72,54,40,70,70,67,73,73,110

Radius of gyration: 18.02 Å; Cα contacts (8 Å, |Δi|>4): 40; chains: 1; bounding box: 37×20×45 Å

Sequence (77 aa):
MRHLCRVDPHLRALIKRIGSCGLTPRPDRFGTLVNSIVAQQISSQAAAAINLRLHALGGQPHQPARLLELGEQAIRS